Protein AF-A0A2D8PR00-F1 (afdb_monomer_lite)

Secondary structure (DSSP, 8-state):
--HHHHHHHHHHHHHHHHH-----HHHHHHHHHHHHHHHHHHHHH--TT---S-PPPPP-------PPP-

Sequence (70 aa):
MADNKTRLDVEFAGLLAASGVPVSEEERAELRKAYDTLCDLAKRVRTPGRDWTAKPMPSFAATPVAEPKE

Foldseek 3Di:
DVVVVVVLVVVLVVVVVVVVDDADPVRSVVVSVVSVVVVVVCVVPDDPPDDPPDDPDDPPPPDPDPDDDD

Structure (mmCIF, N/CA/C/O backbone):
data_AF-A0A2D8PR00-F1
#
_entry.id   AF-A0A2D8PR00-F1
#
loop_
_atom_site.group_PDB
_atom_site.id
_atom_site.type_symbol
_atom_site.label_atom_id
_atom_site.label_alt_id
_atom_site.label_comp_id
_atom_site.label_asym_id
_atom_site.label_entity_id
_atom_site.label_seq_id
_atom_site.pdbx_PDB_ins_code
_atom_site.Cartn_x
_atom_site.Cartn_y
_atom_site.Cartn_z
_atom_site.occupancy
_atom_site.B_iso_or_equiv
_atom_site.auth_seq_id
_atom_site.auth_comp_id
_atom_site.auth_asym_id
_atom_site.auth_atom_id
_atom_site.pdbx_PDB_model_num
ATOM 1 N N . MET A 1 1 ? -10.952 -1.630 -18.235 1.00 50.78 1 MET A N 1
ATOM 2 C CA . MET A 1 1 ? -10.195 -0.932 -17.164 1.00 50.78 1 MET A CA 1
ATOM 3 C C . MET A 1 1 ? -10.622 -1.345 -15.747 1.00 50.78 1 MET A C 1
ATOM 5 O O . MET A 1 1 ? -9.935 -0.963 -14.809 1.00 50.78 1 MET A O 1
ATOM 9 N N . ALA A 1 2 ? -11.701 -2.121 -15.559 1.00 52.78 2 ALA A N 1
ATOM 10 C CA . ALA A 1 2 ? -12.180 -2.527 -14.231 1.00 52.78 2 ALA A CA 1
ATOM 11 C C . ALA A 1 2 ? -11.282 -3.581 -13.545 1.00 52.78 2 ALA A C 1
ATOM 13 O O . ALA A 1 2 ? -11.137 -3.563 -12.327 1.00 52.78 2 ALA A O 1
ATOM 14 N N . ASP A 1 3 ? -10.599 -4.422 -14.324 1.00 61.44 3 ASP A N 1
ATOM 15 C CA . ASP A 1 3 ? -9.878 -5.611 -13.839 1.00 61.44 3 ASP A CA 1
ATOM 16 C C . ASP A 1 3 ? -8.674 -5.301 -12.939 1.00 61.44 3 ASP A C 1
ATOM 18 O O . ASP A 1 3 ? -8.295 -6.088 -12.074 1.00 61.44 3 ASP A O 1
ATOM 22 N N . ASN A 1 4 ? -8.064 -4.126 -13.114 1.00 64.56 4 ASN A N 1
ATOM 23 C CA . ASN A 1 4 ? -6.848 -3.770 -12.391 1.00 64.56 4 ASN A CA 1
ATOM 24 C C . ASN A 1 4 ? -7.128 -3.243 -10.974 1.00 64.56 4 ASN A C 1
ATOM 26 O O . ASN A 1 4 ? -6.272 -3.357 -10.103 1.00 64.56 4 ASN A O 1
ATOM 30 N N . LYS A 1 5 ? -8.315 -2.671 -10.730 1.00 69.94 5 LYS A N 1
ATOM 31 C CA . LYS A 1 5 ? -8.675 -2.130 -9.411 1.00 69.94 5 LYS A CA 1
ATOM 32 C C . LYS A 1 5 ? -8.948 -3.262 -8.421 1.00 69.94 5 LYS A C 1
ATOM 34 O O . LYS A 1 5 ? -8.358 -3.286 -7.348 1.00 69.94 5 LYS A O 1
ATOM 39 N N . THR A 1 6 ? -9.714 -4.258 -8.857 1.00 76.81 6 THR A N 1
ATOM 40 C CA . THR A 1 6 ? -10.057 -5.438 -8.057 1.00 76.81 6 THR A CA 1
ATOM 41 C C . THR A 1 6 ? -8.826 -6.256 -7.665 1.00 76.81 6 THR A C 1
ATOM 43 O O . THR A 1 6 ? -8.766 -6.794 -6.565 1.00 76.81 6 THR A O 1
ATOM 46 N N . ARG A 1 7 ? -7.801 -6.320 -8.524 1.00 86.19 7 ARG A N 1
ATOM 47 C CA . ARG A 1 7 ? -6.553 -7.022 -8.194 1.00 86.19 7 ARG A CA 1
ATOM 48 C C . ARG A 1 7 ? -5.755 -6.316 -7.095 1.00 86.19 7 ARG A C 1
ATOM 50 O O . ARG A 1 7 ? -5.285 -6.970 -6.170 1.00 86.19 7 ARG A O 1
ATOM 57 N N . LEU A 1 8 ? -5.632 -4.992 -7.186 1.00 86.12 8 LEU A N 1
ATOM 58 C CA . LEU A 1 8 ? -4.938 -4.172 -6.190 1.00 86.12 8 LEU A CA 1
ATOM 59 C C . LEU A 1 8 ? -5.652 -4.198 -4.830 1.00 86.12 8 LEU A C 1
ATOM 61 O O . LEU A 1 8 ? -4.992 -4.186 -3.797 1.00 86.12 8 LEU A O 1
ATOM 65 N N . ASP A 1 9 ? -6.984 -4.306 -4.823 1.00 88.81 9 ASP A N 1
ATOM 66 C CA . ASP A 1 9 ? -7.767 -4.497 -3.596 1.00 88.81 9 ASP A CA 1
ATOM 67 C C . ASP A 1 9 ? -7.398 -5.804 -2.875 1.00 88.81 9 ASP A C 1
ATOM 69 O O . ASP A 1 9 ? -7.200 -5.816 -1.658 1.00 88.81 9 ASP A O 1
ATOM 73 N N . VAL A 1 10 ? -7.276 -6.901 -3.631 1.00 91.38 10 VAL A N 1
ATOM 74 C CA . VAL A 1 10 ? -6.898 -8.219 -3.099 1.00 91.38 10 VAL A CA 1
ATOM 75 C C . VAL A 1 10 ? -5.449 -8.220 -2.610 1.00 91.38 10 VAL A C 1
ATOM 77 O O . VAL A 1 10 ? -5.175 -8.724 -1.522 1.00 91.38 10 VAL A O 1
ATOM 80 N N . GLU A 1 11 ? -4.526 -7.626 -3.372 1.00 93.12 11 GLU A N 1
ATOM 81 C CA . GLU A 1 11 ? -3.120 -7.485 -2.969 1.00 93.12 11 GLU A CA 1
ATOM 82 C C . GLU A 1 11 ? -2.992 -6.662 -1.676 1.00 93.12 11 GLU A C 1
ATOM 84 O O . GLU A 1 11 ? -2.311 -7.086 -0.743 1.00 93.12 11 GLU A O 1
ATOM 89 N N . PHE A 1 12 ? -3.696 -5.530 -1.572 1.00 94.38 12 PHE A N 1
ATOM 90 C CA . PHE A 1 12 ? -3.706 -4.696 -0.368 1.00 94.38 12 PHE A CA 1
ATOM 91 C C . PHE A 1 12 ? -4.241 -5.446 0.859 1.00 94.38 12 PHE A C 1
ATOM 93 O O . PHE A 1 12 ? -3.621 -5.418 1.923 1.00 94.38 12 PHE A O 1
ATOM 100 N N . ALA A 1 13 ? -5.363 -6.160 0.716 1.00 92.31 13 ALA A N 1
ATOM 101 C CA . ALA A 1 13 ? -5.918 -6.969 1.798 1.00 92.31 13 ALA A CA 1
ATOM 102 C C . ALA A 1 13 ? -4.956 -8.090 2.232 1.00 92.31 13 ALA A C 1
ATOM 104 O O . ALA A 1 13 ? -4.788 -8.330 3.428 1.00 92.31 13 ALA A O 1
ATOM 105 N N . GLY A 1 14 ? -4.282 -8.732 1.273 1.00 93.81 14 GLY A N 1
ATOM 106 C CA . GLY A 1 14 ? -3.259 -9.740 1.547 1.00 93.81 14 GLY A CA 1
ATOM 107 C C . GLY A 1 14 ? -2.053 -9.175 2.302 1.00 93.81 14 GLY A C 1
ATOM 108 O O . GLY A 1 14 ? -1.581 -9.805 3.245 1.00 93.81 14 GLY A O 1
ATOM 109 N N . LEU A 1 15 ? -1.588 -7.973 1.944 1.00 93.50 15 LEU A N 1
ATOM 110 C CA . LEU A 1 15 ? -0.487 -7.294 2.637 1.00 93.50 15 LEU A CA 1
ATOM 111 C C . LEU A 1 15 ? -0.847 -6.935 4.082 1.00 93.50 15 LEU A C 1
ATOM 113 O O . LEU A 1 15 ? -0.040 -7.161 4.982 1.00 93.50 15 LEU A O 1
ATOM 117 N N . LEU A 1 16 ? -2.060 -6.426 4.317 1.00 93.44 16 LEU A N 1
ATOM 118 C CA . LEU A 1 16 ? -2.542 -6.156 5.673 1.00 93.44 16 LEU A CA 1
ATOM 119 C C . LEU A 1 16 ? -2.589 -7.438 6.508 1.00 93.44 16 LEU A C 1
ATOM 121 O O . LEU A 1 16 ? -2.054 -7.461 7.614 1.00 93.44 16 LEU A O 1
ATOM 125 N N . ALA A 1 17 ? -3.149 -8.519 5.961 1.00 92.38 17 ALA A N 1
ATOM 126 C CA . ALA A 1 17 ? -3.221 -9.802 6.655 1.00 92.38 17 ALA A CA 1
ATOM 127 C C . ALA A 1 17 ? -1.827 -10.380 6.960 1.00 92.38 17 ALA A C 1
ATOM 129 O O . ALA A 1 17 ? -1.584 -10.854 8.068 1.00 92.38 17 ALA A O 1
ATOM 130 N N . ALA A 1 18 ? -0.895 -10.296 6.006 1.00 94.19 18 ALA A N 1
ATOM 131 C CA . ALA A 1 18 ? 0.477 -10.774 6.172 1.00 94.19 18 ALA A CA 1
ATOM 132 C C . ALA A 1 18 ? 1.288 -9.946 7.179 1.00 94.19 18 ALA A C 1
ATOM 134 O O . ALA A 1 18 ? 2.238 -10.463 7.763 1.00 94.19 18 ALA A O 1
ATOM 135 N N . SER A 1 19 ? 0.923 -8.678 7.394 1.00 91.50 19 SER A N 1
ATOM 136 C CA . SER A 1 19 ? 1.601 -7.826 8.373 1.00 91.50 19 SER A CA 1
ATOM 137 C C . SER A 1 19 ? 1.389 -8.303 9.813 1.00 91.50 19 SER A C 1
ATOM 139 O O . SER A 1 19 ? 2.235 -8.051 10.666 1.00 91.50 19 SER A O 1
ATOM 141 N N . GLY A 1 20 ? 0.264 -8.977 10.095 1.00 92.06 20 GLY A N 1
ATOM 142 C CA . GLY A 1 20 ? -0.120 -9.394 11.447 1.00 92.06 20 GLY A CA 1
ATOM 143 C C . GLY A 1 20 ? -0.395 -8.233 12.412 1.00 92.06 20 GLY A C 1
ATOM 144 O O . GLY A 1 20 ? -0.628 -8.469 13.596 1.00 92.06 20 GLY A O 1
ATOM 145 N N . VAL A 1 21 ? -0.368 -6.988 11.927 1.00 91.56 21 VAL A N 1
ATOM 146 C CA . VAL A 1 21 ? -0.621 -5.793 12.729 1.00 91.56 21 VAL A CA 1
ATOM 147 C C . VAL A 1 21 ? -2.131 -5.543 12.765 1.00 91.56 21 VAL A C 1
ATOM 149 O O . VAL A 1 21 ? -2.761 -5.518 11.706 1.00 91.56 21 VAL A O 1
ATOM 152 N N . PRO A 1 22 ? -2.743 -5.370 13.949 1.00 89.44 22 PRO A N 1
ATOM 153 C CA . PRO A 1 22 ? -4.122 -4.914 14.038 1.00 89.44 22 PRO A CA 1
ATOM 154 C C . PRO A 1 22 ? -4.198 -3.452 13.590 1.00 89.44 22 PRO A C 1
ATOM 156 O O . PRO A 1 22 ? -3.432 -2.617 14.061 1.00 89.44 22 PRO A O 1
ATOM 159 N N . VAL A 1 23 ? -5.122 -3.160 12.681 1.00 91.00 23 VAL A N 1
ATOM 160 C CA . VAL A 1 23 ? -5.293 -1.841 12.063 1.00 91.00 23 VAL A CA 1
ATOM 161 C C . VAL A 1 23 ? -6.753 -1.427 12.223 1.00 91.00 23 VAL A C 1
ATOM 163 O O . VAL A 1 23 ? -7.645 -2.237 11.954 1.00 91.00 23 VAL A O 1
ATOM 166 N N . SER A 1 24 ? -7.009 -0.195 12.667 1.00 94.06 24 SER A N 1
ATOM 167 C CA . SER A 1 24 ? -8.365 0.366 12.728 1.00 94.06 24 SER A CA 1
ATOM 168 C C . SER A 1 24 ? -8.925 0.627 11.324 1.00 94.06 24 SER A C 1
ATOM 170 O O . SER A 1 24 ? -8.196 0.655 10.332 1.00 94.06 24 SER A O 1
ATOM 172 N N . GLU A 1 25 ? -10.233 0.848 11.200 1.00 91.31 25 GLU A N 1
ATOM 173 C CA . GLU A 1 25 ? -10.821 1.168 9.892 1.00 91.31 25 GLU A CA 1
ATOM 174 C C . GLU A 1 25 ? -10.349 2.536 9.358 1.00 91.31 25 GLU A C 1
ATOM 176 O O . GLU A 1 25 ? -10.139 2.691 8.152 1.00 91.31 25 GLU A O 1
ATOM 181 N N . GLU A 1 26 ? -10.090 3.511 10.235 1.00 94.25 26 GLU A N 1
ATOM 182 C CA . GLU A 1 26 ? -9.498 4.799 9.854 1.00 94.25 26 GLU A CA 1
ATOM 183 C C . GLU A 1 26 ? -8.060 4.629 9.346 1.00 94.25 26 GLU A C 1
ATOM 185 O O . GLU A 1 26 ? -7.711 5.134 8.276 1.00 94.25 26 GLU A O 1
ATOM 190 N N . GLU A 1 27 ? -7.232 3.869 10.070 1.00 93.88 27 GLU A N 1
ATOM 191 C CA . GLU A 1 27 ? -5.853 3.571 9.666 1.00 93.88 27 GLU A CA 1
ATOM 192 C C . GLU A 1 27 ? -5.818 2.795 8.345 1.00 93.88 27 GLU A C 1
ATOM 194 O O . GLU A 1 27 ? -4.999 3.073 7.467 1.00 93.88 27 GLU A O 1
ATOM 199 N N . ARG A 1 28 ? -6.756 1.864 8.152 1.00 93.75 28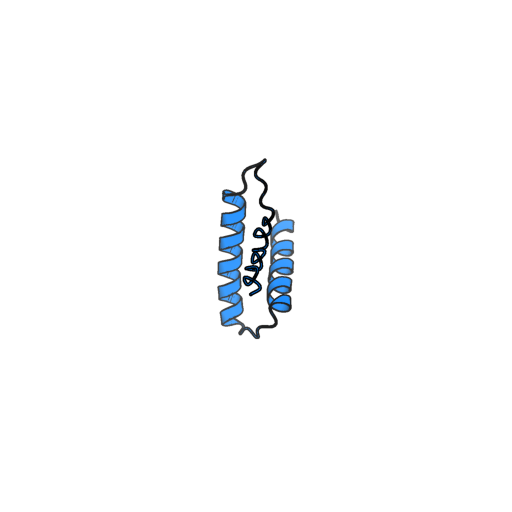 ARG A N 1
ATOM 200 C CA . ARG A 1 28 ? -6.907 1.103 6.912 1.00 93.75 28 ARG A CA 1
ATOM 201 C C . ARG A 1 28 ? -7.198 2.011 5.720 1.00 93.75 28 ARG A C 1
ATOM 203 O O . ARG A 1 28 ? -6.641 1.786 4.643 1.00 93.75 28 ARG A O 1
ATOM 210 N N . ALA A 1 29 ? -8.042 3.029 5.892 1.00 93.12 29 ALA A N 1
ATOM 211 C CA . ALA A 1 29 ? -8.351 3.990 4.836 1.00 93.12 29 ALA A CA 1
ATOM 212 C C . ALA A 1 29 ? -7.123 4.832 4.445 1.00 93.12 29 ALA A C 1
ATOM 214 O O . ALA A 1 29 ? -6.877 5.050 3.256 1.00 93.12 29 ALA A O 1
ATOM 215 N N . GLU A 1 30 ? -6.319 5.261 5.418 1.00 95.94 30 GLU A N 1
ATOM 216 C CA . GLU A 1 30 ? -5.079 6.002 5.153 1.00 95.94 30 GLU A CA 1
ATOM 217 C C . GLU A 1 30 ? -4.003 5.120 4.506 1.00 95.94 30 GLU A C 1
ATOM 219 O O . GLU A 1 30 ? -3.412 5.498 3.490 1.00 95.94 30 GLU A O 1
ATOM 224 N N . LEU A 1 31 ? -3.812 3.896 5.007 1.00 95.31 31 LEU A N 1
ATOM 225 C CA . LEU A 1 31 ? -2.912 2.912 4.397 1.00 95.31 31 LEU A CA 1
ATOM 226 C C . LEU A 1 31 ? -3.313 2.597 2.960 1.00 95.31 31 LEU A C 1
ATOM 228 O O . LEU A 1 31 ? -2.449 2.418 2.100 1.00 95.31 31 LEU A O 1
ATOM 232 N N . ARG A 1 32 ? -4.617 2.582 2.673 1.00 94.62 32 ARG A N 1
ATOM 233 C CA . ARG A 1 32 ? -5.105 2.378 1.317 1.00 94.62 32 ARG A CA 1
ATOM 234 C C . ARG A 1 32 ? -4.698 3.519 0.381 1.00 94.62 32 ARG A C 1
ATOM 236 O O . ARG A 1 32 ? -4.205 3.255 -0.714 1.00 94.62 32 ARG A O 1
ATOM 243 N N . LYS A 1 33 ? -4.837 4.776 0.810 1.00 94.56 33 LYS A N 1
ATOM 244 C CA . LYS A 1 33 ? -4.391 5.941 0.021 1.00 94.56 33 LYS A CA 1
ATOM 245 C C . LYS A 1 33 ? -2.881 5.911 -0.228 1.00 94.56 33 LYS A C 1
ATOM 247 O O . LYS A 1 33 ? -2.425 6.201 -1.338 1.00 94.56 33 LYS A O 1
ATOM 252 N N . ALA A 1 34 ? -2.103 5.544 0.791 1.00 94.88 34 ALA A N 1
ATOM 253 C CA . ALA A 1 34 ? -0.655 5.405 0.672 1.00 94.88 34 ALA A CA 1
ATOM 254 C C . ALA A 1 34 ? -0.277 4.299 -0.326 1.00 94.88 34 ALA A C 1
ATOM 256 O O . ALA A 1 34 ? 0.557 4.521 -1.206 1.00 94.88 34 ALA A O 1
ATOM 257 N N . TYR A 1 35 ? -0.936 3.141 -0.242 1.00 94.50 35 TYR A N 1
ATOM 258 C CA . TYR A 1 35 ? -0.748 2.029 -1.171 1.00 94.50 35 TYR A CA 1
ATOM 259 C C . TYR A 1 35 ? -1.048 2.437 -2.619 1.00 94.50 35 TYR A C 1
ATOM 261 O O . TYR A 1 35 ? -0.202 2.241 -3.491 1.00 94.50 35 TYR A O 1
ATOM 269 N N . ASP A 1 36 ? -2.186 3.092 -2.870 1.00 92.88 36 ASP A N 1
ATOM 270 C CA . ASP A 1 36 ? -2.550 3.568 -4.211 1.00 92.88 36 ASP A CA 1
ATOM 271 C C . ASP A 1 36 ? -1.490 4.545 -4.764 1.00 92.88 36 ASP A C 1
ATOM 273 O O . ASP A 1 36 ? -1.032 4.404 -5.903 1.00 92.88 36 ASP A O 1
ATOM 277 N N . THR A 1 37 ? -1.015 5.478 -3.929 1.00 94.94 37 THR A N 1
ATOM 278 C CA . THR A 1 37 ? 0.043 6.438 -4.292 1.00 94.94 37 THR A CA 1
ATOM 279 C C . THR A 1 37 ? 1.348 5.733 -4.677 1.00 94.94 37 THR A C 1
ATOM 281 O O . THR A 1 37 ? 1.989 6.096 -5.670 1.00 94.94 37 THR A O 1
ATOM 284 N N . LEU A 1 38 ? 1.741 4.704 -3.921 1.00 91.62 38 LEU A N 1
ATOM 285 C CA . LEU A 1 38 ? 2.933 3.903 -4.203 1.00 91.62 38 LEU A CA 1
ATOM 286 C C . LEU A 1 38 ? 2.774 3.078 -5.483 1.00 91.62 38 LEU A C 1
ATOM 288 O O . LEU A 1 38 ? 3.706 3.027 -6.288 1.00 91.62 38 LEU A O 1
ATOM 292 N N . CYS A 1 39 ? 1.606 2.482 -5.723 1.00 90.31 39 CYS A N 1
ATOM 293 C CA . CYS A 1 39 ? 1.318 1.767 -6.964 1.00 90.31 39 CYS A CA 1
ATOM 294 C C . CYS A 1 39 ? 1.414 2.689 -8.185 1.00 90.31 39 CYS A C 1
ATOM 296 O O . CYS A 1 39 ? 1.978 2.303 -9.211 1.00 90.31 39 CYS A O 1
ATOM 298 N N . ASP A 1 40 ? 0.909 3.916 -8.087 1.00 90.44 40 ASP A N 1
ATOM 299 C CA . ASP A 1 40 ? 0.988 4.893 -9.173 1.00 90.44 40 ASP A CA 1
ATOM 300 C C . ASP A 1 40 ? 2.401 5.438 -9.378 1.00 90.44 40 ASP A C 1
ATOM 302 O O . ASP A 1 40 ? 2.819 5.684 -10.515 1.00 90.44 40 ASP A O 1
ATOM 306 N N . LEU A 1 41 ? 3.184 5.589 -8.309 1.00 88.75 41 LEU A N 1
ATOM 307 C CA . LEU A 1 41 ? 4.614 5.855 -8.434 1.00 88.75 41 LEU A CA 1
ATOM 308 C C . LEU A 1 41 ? 5.319 4.694 -9.147 1.00 88.75 41 LEU A C 1
ATOM 310 O O . LEU A 1 41 ? 6.013 4.933 -10.133 1.00 88.75 41 LEU A O 1
ATOM 314 N N . ALA A 1 42 ? 5.080 3.451 -8.721 1.00 87.12 42 ALA A N 1
ATOM 315 C CA . ALA A 1 42 ? 5.668 2.246 -9.304 1.00 87.12 42 ALA A CA 1
ATOM 316 C C . ALA A 1 42 ? 5.364 2.112 -10.805 1.00 87.12 42 ALA A C 1
ATOM 318 O O . ALA A 1 42 ? 6.251 1.766 -11.583 1.00 87.12 42 ALA A O 1
ATOM 319 N N . LYS A 1 43 ? 4.134 2.434 -11.234 1.00 85.56 43 LYS A N 1
ATOM 320 C CA . LYS A 1 43 ? 3.761 2.476 -12.660 1.00 85.56 43 LYS A CA 1
ATOM 321 C C . LYS A 1 43 ? 4.576 3.509 -13.439 1.00 85.56 43 LYS A C 1
ATOM 323 O O . LYS A 1 43 ? 5.017 3.207 -14.541 1.00 85.56 43 LYS A O 1
ATOM 328 N N . ARG A 1 44 ? 4.789 4.704 -12.876 1.00 85.94 44 ARG A N 1
ATOM 329 C CA . ARG A 1 44 ? 5.536 5.795 -13.530 1.00 85.94 44 ARG A CA 1
ATOM 330 C C . ARG A 1 44 ? 7.030 5.515 -13.630 1.00 85.94 44 ARG A C 1
ATOM 332 O O . ARG A 1 44 ? 7.648 5.865 -14.628 1.00 85.94 44 ARG A O 1
ATOM 339 N N . VAL A 1 45 ? 7.612 4.900 -12.603 1.00 84.81 45 VAL A N 1
ATOM 340 C CA . VAL A 1 45 ? 9.058 4.627 -12.565 1.00 84.81 45 VAL A CA 1
ATOM 341 C C . VAL A 1 45 ? 9.436 3.309 -13.235 1.00 84.81 45 VAL A C 1
ATOM 343 O O . VAL A 1 45 ? 10.616 3.092 -13.508 1.00 84.81 45 VAL A O 1
ATOM 346 N N . ARG A 1 46 ? 8.469 2.425 -13.521 1.00 81.50 46 ARG A N 1
ATOM 347 C CA . ARG A 1 46 ? 8.710 1.167 -14.239 1.00 81.50 46 ARG A CA 1
ATOM 348 C C . ARG A 1 46 ? 9.215 1.447 -15.654 1.00 81.50 46 ARG A C 1
ATOM 350 O O . ARG A 1 46 ? 8.449 1.639 -16.591 1.00 81.50 46 ARG A O 1
ATOM 357 N N . THR A 1 47 ? 10.533 1.434 -15.806 1.00 77.31 47 THR A N 1
ATOM 358 C CA . THR A 1 47 ? 11.197 1.469 -17.107 1.00 77.31 47 THR A CA 1
ATOM 359 C C . THR A 1 47 ? 11.219 0.061 -17.711 1.00 77.31 47 THR A C 1
ATOM 361 O O . THR A 1 47 ? 11.703 -0.861 -17.043 1.00 77.31 47 THR A O 1
ATOM 364 N N . PRO A 1 48 ? 10.740 -0.136 -18.954 1.00 72.62 48 PRO A N 1
ATOM 365 C CA . PRO A 1 48 ? 10.907 -1.401 -19.664 1.00 72.62 48 PRO A CA 1
ATOM 366 C C . PRO A 1 48 ? 12.396 -1.776 -19.728 1.00 72.62 48 PRO A C 1
ATOM 368 O O . PRO A 1 48 ? 13.223 -0.952 -20.108 1.00 72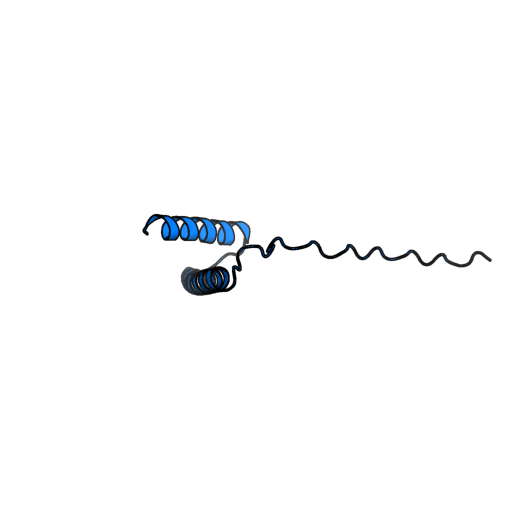.62 48 PRO A O 1
ATOM 371 N N . GLY A 1 49 ? 12.746 -2.996 -19.315 1.00 72.81 49 GLY A N 1
ATOM 372 C CA . GLY A 1 49 ? 14.129 -3.494 -19.318 1.00 72.81 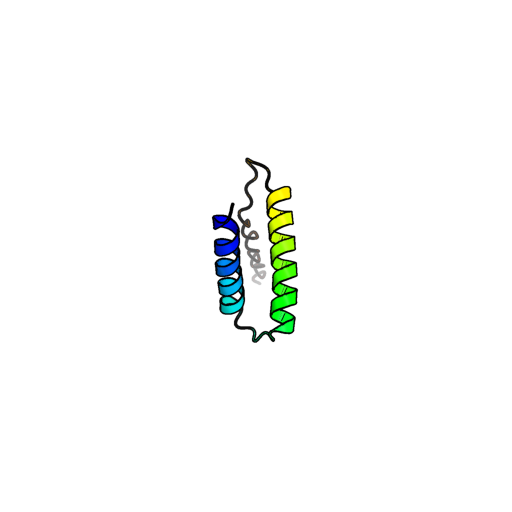49 GLY A CA 1
ATOM 373 C C . GLY A 1 49 ? 14.942 -3.238 -18.042 1.00 72.81 49 GLY A C 1
ATOM 374 O O . GLY A 1 49 ? 16.043 -3.769 -17.920 1.00 72.81 49 GLY A O 1
ATOM 375 N N . ARG A 1 50 ? 14.420 -2.486 -17.061 1.00 75.88 50 ARG A N 1
ATOM 376 C CA . ARG A 1 50 ? 15.053 -2.376 -15.738 1.00 75.88 50 ARG A CA 1
ATOM 377 C C . ARG A 1 50 ? 14.585 -3.521 -14.846 1.00 75.88 50 ARG A C 1
ATOM 379 O O . ARG A 1 50 ? 13.387 -3.680 -14.632 1.00 75.88 50 ARG A O 1
ATOM 386 N N . ASP A 1 51 ? 15.528 -4.287 -14.307 1.00 75.31 51 ASP A N 1
ATOM 387 C CA . ASP A 1 51 ? 15.236 -5.293 -13.289 1.00 75.31 51 ASP A CA 1
ATOM 388 C C . ASP A 1 51 ? 14.929 -4.604 -11.949 1.00 75.31 51 ASP A C 1
ATOM 390 O O . ASP A 1 51 ? 15.747 -3.848 -11.418 1.00 75.31 51 ASP A O 1
ATOM 394 N N . TRP A 1 52 ? 13.718 -4.838 -11.445 1.00 71.06 52 TRP A N 1
ATOM 395 C CA . TRP A 1 52 ? 13.221 -4.333 -10.162 1.00 71.06 52 TRP A CA 1
ATOM 396 C C . TRP A 1 52 ? 13.238 -5.406 -9.070 1.00 71.06 52 TRP A C 1
ATOM 398 O O . TRP A 1 52 ? 12.749 -5.161 -7.967 1.00 71.06 52 TRP A O 1
ATOM 408 N N . THR A 1 53 ? 13.782 -6.591 -9.357 1.00 78.12 53 THR A N 1
ATOM 409 C CA . THR A 1 53 ? 13.964 -7.641 -8.359 1.00 78.12 53 THR A CA 1
ATOM 410 C C . THR A 1 53 ? 14.872 -7.106 -7.257 1.00 78.12 53 THR A C 1
ATOM 412 O O . THR A 1 53 ? 15.973 -6.617 -7.528 1.00 78.12 53 THR A O 1
ATOM 415 N N . ALA A 1 54 ? 14.400 -7.159 -6.009 1.00 67.88 54 ALA A N 1
ATOM 416 C CA . ALA A 1 54 ? 15.204 -6.773 -4.859 1.00 67.88 54 ALA A CA 1
ATOM 417 C C . ALA A 1 54 ? 16.464 -7.646 -4.845 1.00 67.88 54 ALA A C 1
ATOM 419 O O . ALA A 1 54 ? 16.388 -8.856 -4.627 1.00 67.88 54 ALA A O 1
ATOM 420 N N . LYS A 1 55 ? 17.623 -7.047 -5.136 1.00 73.19 55 LYS A N 1
ATOM 421 C CA . LYS A 1 55 ? 18.888 -7.775 -5.081 1.00 73.19 55 LYS A CA 1
ATOM 422 C C . LYS A 1 55 ? 19.175 -8.067 -3.612 1.00 73.19 55 LYS A C 1
ATOM 424 O O . LYS A 1 55 ? 19.157 -7.120 -2.820 1.00 73.19 55 LYS A O 1
ATOM 429 N N . PRO A 1 56 ? 19.412 -9.333 -3.230 1.00 67.25 56 PRO A N 1
ATOM 430 C CA . PRO A 1 56 ? 19.800 -9.633 -1.864 1.00 67.25 56 PRO A CA 1
ATOM 431 C C . PRO A 1 56 ? 21.039 -8.803 -1.530 1.00 67.25 56 PRO A C 1
ATOM 433 O O . PRO A 1 56 ? 21.951 -8.686 -2.356 1.00 67.25 56 PRO A O 1
ATOM 436 N N . MET A 1 57 ? 21.058 -8.194 -0.340 1.00 68.38 57 MET A N 1
ATOM 437 C CA . MET A 1 57 ? 22.293 -7.593 0.150 1.00 68.38 57 MET A CA 1
ATOM 438 C C . MET A 1 57 ? 23.381 -8.670 0.117 1.00 68.38 57 MET A C 1
ATOM 440 O O . MET A 1 57 ? 23.104 -9.801 0.531 1.00 68.38 57 MET A O 1
ATOM 444 N N . PRO A 1 58 ? 24.597 -8.356 -0.363 1.00 69.12 58 PRO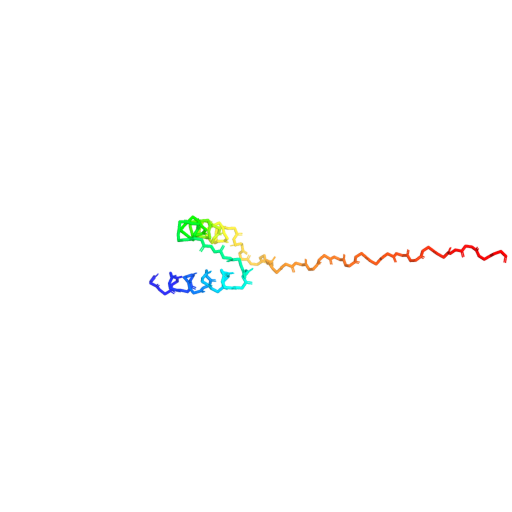 A N 1
ATOM 445 C CA . PRO A 1 58 ? 25.703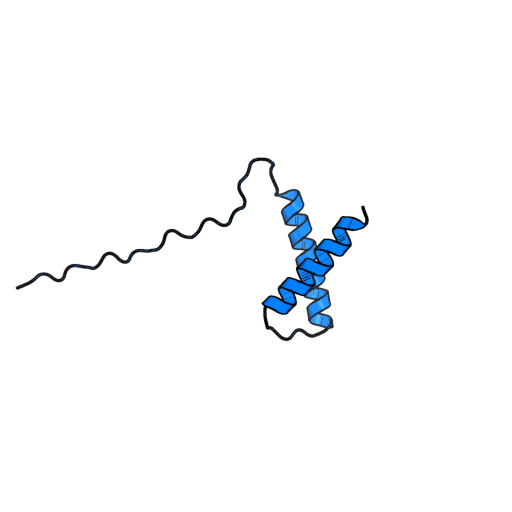 -9.288 -0.242 1.00 69.12 58 PRO A CA 1
ATOM 446 C C . PRO A 1 58 ? 25.832 -9.646 1.237 1.00 69.12 58 PRO A C 1
ATOM 448 O O . PRO A 1 58 ? 25.917 -8.760 2.090 1.00 69.12 58 PRO A O 1
ATOM 451 N N . SER A 1 59 ? 25.762 -10.941 1.544 1.00 65.88 59 SER A N 1
ATOM 452 C CA . SER A 1 59 ? 25.934 -11.421 2.908 1.00 65.88 59 SER A CA 1
ATOM 453 C C . SER A 1 59 ? 27.273 -10.900 3.409 1.00 65.88 59 SER A C 1
ATOM 455 O O . SER A 1 59 ? 28.311 -11.218 2.823 1.00 65.88 59 SER A O 1
ATOM 457 N N . PHE A 1 60 ? 27.260 -10.087 4.462 1.00 66.06 60 PHE A N 1
ATOM 458 C CA . PHE A 1 60 ? 28.487 -9.707 5.136 1.00 66.06 60 PHE A CA 1
ATOM 459 C C . PHE A 1 60 ? 29.031 -10.970 5.808 1.00 66.06 60 PHE A C 1
ATOM 461 O O . PHE A 1 60 ? 28.598 -11.350 6.893 1.00 66.06 60 PHE A O 1
ATOM 468 N N . ALA A 1 61 ? 29.921 -11.684 5.121 1.00 66.00 61 ALA A N 1
ATOM 469 C CA . ALA A 1 61 ? 30.705 -12.732 5.742 1.00 66.00 61 ALA A CA 1
ATOM 470 C C . ALA A 1 61 ? 31.718 -12.017 6.635 1.00 66.00 61 ALA A C 1
ATOM 472 O O . ALA A 1 61 ? 32.667 -11.415 6.135 1.00 66.00 61 ALA A O 1
ATOM 473 N N . ALA A 1 62 ? 31.479 -12.009 7.946 1.00 67.31 62 ALA A N 1
ATOM 474 C CA . ALA A 1 62 ? 32.491 -11.564 8.888 1.00 67.31 62 ALA A CA 1
ATOM 475 C C . ALA A 1 62 ? 33.720 -12.457 8.683 1.00 67.31 62 ALA A C 1
ATOM 477 O O . ALA A 1 62 ? 33.669 -13.654 8.963 1.00 67.31 62 ALA A O 1
ATOM 478 N N . THR A 1 63 ? 34.796 -11.902 8.127 1.00 67.75 63 THR A N 1
ATOM 479 C CA . THR A 1 63 ? 36.070 -12.609 8.021 1.00 67.75 63 THR A CA 1
ATOM 480 C C . THR A 1 63 ? 36.498 -12.977 9.442 1.00 67.75 63 THR A C 1
ATOM 482 O O . THR A 1 63 ? 36.664 -12.065 10.256 1.00 67.75 63 THR A O 1
ATOM 485 N N . PRO A 1 64 ? 36.650 -14.267 9.792 1.00 66.56 64 PRO A N 1
ATOM 486 C CA . PRO A 1 64 ? 37.163 -14.625 11.103 1.00 66.56 64 PRO A CA 1
ATOM 487 C C . PRO A 1 64 ? 38.590 -14.081 11.217 1.00 66.56 64 PRO A C 1
ATOM 489 O O . PRO A 1 64 ? 39.459 -14.418 10.412 1.00 66.56 64 PRO A O 1
ATOM 492 N N . VAL A 1 65 ? 38.821 -13.199 12.191 1.00 66.25 65 VAL A N 1
ATOM 493 C CA . VAL A 1 65 ? 40.169 -12.767 12.565 1.00 66.25 65 VAL A CA 1
ATOM 494 C C . VAL A 1 65 ? 40.840 -13.995 13.166 1.00 66.25 65 VAL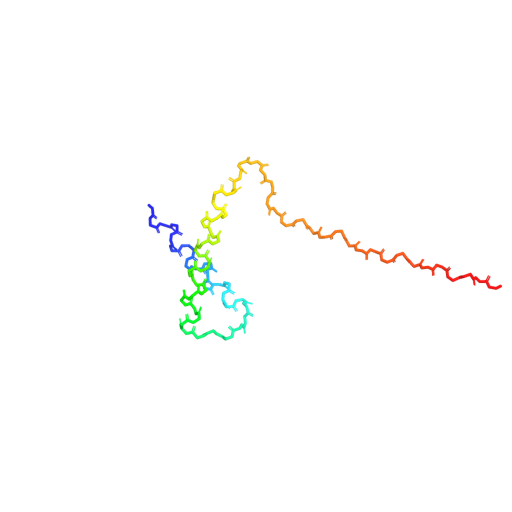 A C 1
ATOM 496 O O . VAL A 1 65 ? 40.447 -14.451 14.236 1.00 66.25 65 VAL A O 1
ATOM 499 N N . ALA A 1 66 ? 41.792 -14.588 12.447 1.00 65.75 66 ALA A N 1
ATOM 500 C CA . ALA A 1 66 ? 42.609 -15.650 13.010 1.00 65.75 66 ALA A CA 1
ATOM 501 C C . ALA A 1 66 ? 43.406 -15.052 14.176 1.00 65.75 66 ALA A C 1
ATOM 503 O O . ALA A 1 66 ? 44.258 -14.188 13.962 1.00 65.75 66 ALA A O 1
ATOM 504 N N . GLU A 1 67 ? 43.096 -15.470 15.403 1.00 63.59 67 GLU A N 1
ATOM 505 C CA . GLU A 1 67 ? 43.916 -15.132 16.562 1.00 63.59 67 GLU A CA 1
ATOM 506 C C . GLU A 1 67 ? 45.336 -15.683 16.342 1.00 63.59 67 GLU A C 1
ATOM 508 O O . GLU A 1 67 ? 45.488 -16.838 15.915 1.00 63.59 67 GLU A O 1
ATOM 513 N N . PRO A 1 68 ? 46.386 -14.877 16.580 1.00 62.38 68 PRO A N 1
ATOM 514 C CA . PRO A 1 68 ? 47.754 -15.357 16.490 1.00 62.38 68 PRO A CA 1
ATOM 515 C C . PRO A 1 68 ? 47.973 -16.410 17.582 1.00 62.38 68 PRO A C 1
ATOM 517 O O . PRO A 1 68 ? 47.782 -16.140 18.765 1.00 62.38 68 PRO A O 1
ATOM 520 N N . LYS A 1 69 ? 48.347 -17.625 17.172 1.00 57.94 69 LYS A N 1
ATOM 521 C CA . LYS A 1 69 ? 48.793 -18.670 18.097 1.00 57.94 69 LYS A CA 1
ATOM 522 C C . LYS A 1 69 ? 50.195 -18.316 18.596 1.00 57.94 69 LYS A C 1
ATOM 524 O O . LYS A 1 69 ? 51.075 -18.088 17.765 1.00 57.94 69 LYS A O 1
ATOM 529 N N . GLU A 1 70 ? 50.343 -18.252 19.920 1.00 62.88 70 GLU A N 1
ATOM 530 C CA . GLU A 1 70 ? 51.624 -18.180 20.645 1.00 62.88 70 GLU A CA 1
ATOM 531 C C . GLU A 1 70 ? 52.542 -19.374 20.347 1.00 62.88 70 GLU A C 1
ATOM 533 O O . GLU A 1 70 ? 52.020 -20.496 20.127 1.00 62.88 70 GLU A O 1
#

pLDDT: mean 81.18, std 12.87, range [50.78, 95.94]

Radius of gyration: 20.84 Å; chains: 1; bounding box: 64×25×40 Å